Protein AF-A0A499ULD3-F1 (afdb_monomer)

Mean predicted aligned error: 8.0 Å

Structure (mmCIF, N/CA/C/O backbone):
data_AF-A0A499ULD3-F1
#
_entry.id   AF-A0A499ULD3-F1
#
loop_
_atom_site.group_PDB
_atom_site.id
_atom_site.type_symbol
_atom_site.label_atom_id
_atom_site.label_alt_id
_atom_site.label_comp_id
_atom_site.label_asym_id
_atom_site.label_entity_id
_atom_site.label_seq_id
_atom_site.pdbx_PDB_ins_code
_atom_site.Cartn_x
_atom_site.Cartn_y
_atom_site.Cartn_z
_atom_site.occupancy
_atom_site.B_iso_or_equiv
_atom_site.auth_seq_id
_atom_site.auth_comp_id
_atom_site.auth_asym_id
_atom_site.auth_atom_id
_atom_site.pdbx_PDB_model_num
ATOM 1 N N . MET A 1 1 ? -30.717 -8.313 19.846 1.00 33.91 1 MET A N 1
ATOM 2 C CA . MET A 1 1 ? -30.253 -8.715 18.502 1.00 33.91 1 MET A CA 1
ATOM 3 C C . MET A 1 1 ? -28.825 -8.231 18.405 1.00 33.91 1 MET A C 1
ATOM 5 O O . MET A 1 1 ? -28.621 -7.037 18.550 1.00 33.91 1 MET A O 1
ATOM 9 N N . ALA A 1 2 ? -27.867 -9.154 18.375 1.00 33.47 2 ALA A N 1
ATOM 10 C CA . ALA A 1 2 ? -26.445 -8.839 18.450 1.00 33.47 2 ALA A CA 1
ATOM 11 C C . ALA A 1 2 ? -25.981 -8.204 17.131 1.00 33.47 2 ALA A C 1
ATOM 13 O O . ALA A 1 2 ? -26.251 -8.739 16.057 1.00 33.47 2 ALA A O 1
ATOM 14 N N . ASP A 1 3 ? -25.354 -7.037 17.244 1.00 34.94 3 ASP A N 1
ATOM 15 C CA . ASP A 1 3 ? -24.730 -6.279 16.165 1.00 34.94 3 ASP A CA 1
ATOM 16 C C . ASP A 1 3 ? -23.683 -7.144 15.447 1.00 34.94 3 ASP A C 1
ATOM 18 O O . ASP A 1 3 ? -22.638 -7.456 16.012 1.00 34.94 3 ASP A O 1
ATOM 22 N N . GLN A 1 4 ? -23.924 -7.479 14.176 1.00 36.19 4 GLN A N 1
ATOM 23 C CA . GLN A 1 4 ? -22.929 -8.054 13.255 1.00 36.19 4 GLN A CA 1
ATOM 24 C C . GLN A 1 4 ? -21.856 -7.015 12.860 1.00 36.19 4 GLN A C 1
ATOM 26 O O . GLN A 1 4 ? -21.550 -6.822 11.686 1.00 36.19 4 GLN A O 1
ATOM 31 N N . ALA A 1 5 ? -21.291 -6.302 13.834 1.00 45.31 5 ALA A N 1
ATOM 32 C CA . ALA A 1 5 ? -20.198 -5.354 13.629 1.00 45.31 5 ALA A CA 1
ATOM 33 C C . ALA A 1 5 ? -18.811 -6.020 13.756 1.00 45.31 5 ALA A C 1
ATOM 35 O O . ALA A 1 5 ? -17.788 -5.356 13.589 1.00 45.31 5 ALA A O 1
ATOM 36 N N . GLU A 1 6 ? -18.774 -7.324 14.046 1.00 43.38 6 GLU A N 1
ATOM 37 C CA . GLU A 1 6 ? -17.561 -8.073 14.404 1.00 43.38 6 GLU A CA 1
ATOM 38 C C . GLU A 1 6 ? -16.880 -8.732 13.186 1.00 43.38 6 GLU A C 1
ATOM 40 O O . GLU A 1 6 ? -15.694 -9.040 13.231 1.00 43.38 6 GLU A O 1
ATOM 45 N N . GLU A 1 7 ? -17.593 -8.867 12.060 1.00 49.69 7 GLU A N 1
ATOM 46 C CA . GLU A 1 7 ? -17.120 -9.541 10.838 1.00 49.69 7 GLU A CA 1
ATOM 47 C C . GLU A 1 7 ? -17.184 -8.625 9.605 1.00 49.69 7 GLU A C 1
ATOM 49 O O . GLU A 1 7 ? -17.573 -9.027 8.512 1.00 49.69 7 GLU A O 1
ATOM 54 N N . SER A 1 8 ? -16.826 -7.348 9.746 1.00 57.59 8 SER A N 1
ATOM 55 C CA . SER A 1 8 ? -16.642 -6.485 8.571 1.00 57.59 8 SER A CA 1
ATOM 56 C C . SER A 1 8 ? -15.291 -6.790 7.914 1.00 57.59 8 SER A C 1
ATOM 58 O O . SER A 1 8 ? -14.313 -6.073 8.115 1.00 57.59 8 SER A O 1
ATOM 60 N N . LEU A 1 9 ? -15.218 -7.889 7.156 1.00 67.12 9 LEU A N 1
ATOM 61 C CA . LEU A 1 9 ? -14.077 -8.194 6.294 1.00 67.12 9 LEU A CA 1
ATOM 62 C C . LEU A 1 9 ? -14.069 -7.198 5.126 1.00 67.12 9 LEU A C 1
ATOM 64 O O . LEU A 1 9 ? -14.883 -7.275 4.209 1.00 67.12 9 LEU A O 1
ATOM 68 N N . VAL A 1 10 ? -13.143 -6.245 5.168 1.00 73.19 10 VAL A N 1
ATOM 69 C CA . VAL A 1 10 ? -12.888 -5.291 4.091 1.00 73.19 10 VAL A CA 1
ATOM 70 C C . VAL A 1 10 ? -12.099 -6.001 2.995 1.00 73.19 10 VAL A C 1
ATOM 72 O O . VAL A 1 10 ? -10.954 -6.418 3.197 1.00 73.19 10 VAL A O 1
ATOM 75 N N . HIS A 1 11 ? -12.711 -6.125 1.822 1.00 78.25 11 HIS A N 1
ATOM 76 C CA . HIS A 1 11 ? -12.045 -6.570 0.607 1.00 78.25 11 HIS A CA 1
ATOM 77 C C . HIS A 1 11 ? -12.028 -5.421 -0.395 1.00 78.25 11 HIS A C 1
ATOM 79 O O . HIS A 1 11 ? -13.078 -4.883 -0.742 1.00 78.25 11 HIS A O 1
ATOM 85 N N . VAL A 1 12 ? -10.835 -5.034 -0.834 1.00 78.38 12 VAL A N 1
ATOM 86 C CA . VAL A 1 12 ? -10.642 -3.966 -1.813 1.00 78.38 12 VAL A CA 1
ATOM 87 C C . VAL A 1 12 ? -9.902 -4.549 -2.999 1.00 78.38 12 VAL A C 1
ATOM 89 O O . VAL A 1 12 ? -8.843 -5.152 -2.834 1.00 78.38 12 VAL A O 1
ATOM 92 N N . ILE A 1 13 ? -10.447 -4.341 -4.190 1.00 80.25 13 ILE A N 1
ATOM 93 C CA . ILE A 1 13 ? -9.758 -4.609 -5.447 1.00 80.25 13 ILE A CA 1
ATOM 94 C C . ILE A 1 13 ? -9.556 -3.256 -6.115 1.00 80.25 13 ILE A C 1
ATOM 96 O O . ILE A 1 13 ? -10.502 -2.487 -6.278 1.00 80.25 13 ILE A O 1
ATOM 100 N N . MET A 1 14 ? -8.308 -2.947 -6.437 1.00 80.62 14 MET A N 1
ATOM 101 C CA . MET A 1 14 ? -7.904 -1.724 -7.113 1.00 80.62 14 MET A CA 1
ATOM 102 C C . MET A 1 14 ? -7.302 -2.088 -8.461 1.00 80.62 14 MET A C 1
ATOM 104 O O . MET A 1 14 ? -6.516 -3.026 -8.562 1.00 80.62 14 MET A O 1
ATOM 108 N N . GLU A 1 15 ? -7.614 -1.316 -9.491 1.00 80.62 15 GLU A N 1
ATOM 109 C CA 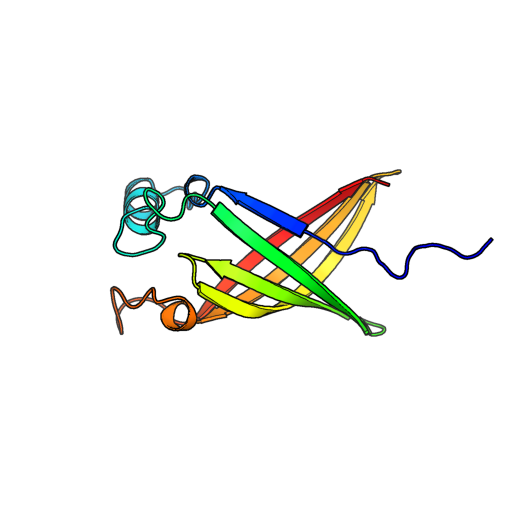. GLU A 1 15 ? -6.930 -1.442 -10.772 1.00 80.62 15 GLU A CA 1
ATOM 110 C C . GLU A 1 15 ? -5.503 -0.898 -10.630 1.00 80.62 15 GLU A C 1
ATOM 112 O O . GLU A 1 15 ? -5.291 0.270 -10.299 1.00 80.62 15 GLU A O 1
ATOM 117 N N . ALA A 1 16 ? -4.500 -1.730 -10.904 1.00 81.31 16 ALA A N 1
ATOM 118 C CA . ALA A 1 16 ? -3.093 -1.341 -10.862 1.00 81.31 16 ALA A CA 1
ATOM 119 C C . ALA A 1 16 ? -2.793 -0.198 -11.856 1.00 81.31 16 ALA A C 1
ATOM 121 O O . ALA A 1 16 ? -1.926 0.646 -11.617 1.00 81.31 16 ALA A O 1
ATOM 122 N N . GLY A 1 17 ? -3.560 -0.133 -12.952 1.00 79.12 17 GLY A N 1
ATOM 123 C CA . GLY A 1 17 ? -3.517 0.944 -13.943 1.00 79.12 17 GLY A CA 1
ATOM 124 C C . GLY A 1 17 ? -4.021 2.301 -13.439 1.00 79.12 17 GLY A C 1
ATOM 125 O O . GLY A 1 17 ? -3.704 3.317 -14.053 1.00 79.12 17 GLY A O 1
ATOM 126 N N . SER A 1 18 ? -4.734 2.349 -12.312 1.00 79.44 18 SER A N 1
ATOM 127 C CA . SER A 1 18 ? -5.277 3.591 -11.742 1.00 79.44 18 SER A CA 1
ATOM 128 C C . SER A 1 18 ? -4.247 4.406 -10.955 1.00 79.44 18 SER A C 1
ATOM 130 O O . SER A 1 18 ? -4.577 5.456 -10.411 1.00 79.44 18 SER A O 1
ATOM 132 N N . PHE A 1 19 ? -2.984 3.966 -10.902 1.00 77.81 19 PHE A N 1
ATOM 133 C CA . PHE A 1 19 ? -1.899 4.739 -10.297 1.00 77.81 19 PHE A CA 1
ATOM 134 C C . PHE A 1 19 ? -1.707 6.081 -11.018 1.00 77.81 19 PHE A C 1
ATOM 136 O O . PHE A 1 19 ? -1.330 6.089 -12.188 1.00 77.81 19 PHE A O 1
ATOM 143 N N . GLU A 1 20 ? -1.908 7.203 -10.331 1.00 76.38 20 GLU A N 1
ATOM 144 C CA . GLU A 1 20 ? -1.688 8.552 -10.859 1.00 76.38 20 GLU A CA 1
ATOM 145 C C . GLU A 1 20 ? -0.940 9.404 -9.825 1.00 76.38 20 GLU A C 1
ATOM 147 O O . GLU A 1 20 ? -1.366 9.538 -8.680 1.00 76.38 20 GLU A O 1
ATOM 152 N N . SER A 1 21 ? 0.190 9.990 -10.222 1.00 76.12 21 SER A N 1
ATOM 153 C CA . SER A 1 21 ? 0.993 10.890 -9.391 1.00 76.12 21 SER A CA 1
ATOM 154 C C . SER A 1 21 ? 0.993 12.330 -9.915 1.00 76.12 21 SER A C 1
ATOM 156 O O . SER A 1 21 ? 1.827 13.132 -9.487 1.00 76.12 21 SER A O 1
ATOM 158 N N . GLY A 1 22 ? 0.156 12.641 -10.910 1.00 79.81 22 GLY A N 1
ATOM 159 C CA . GLY A 1 22 ? 0.155 13.923 -11.623 1.00 79.81 22 GLY A CA 1
ATOM 160 C C . GLY A 1 22 ? 1.361 14.132 -12.549 1.00 79.81 22 GLY A C 1
ATOM 161 O O . GLY A 1 22 ? 1.554 15.230 -13.067 1.00 79.81 22 GLY A O 1
ATOM 162 N N . ASN A 1 23 ? 2.187 13.102 -12.773 1.00 86.06 23 ASN A N 1
ATOM 163 C CA . ASN A 1 23 ? 3.319 13.155 -13.692 1.00 86.06 23 ASN A CA 1
ATOM 164 C C . ASN A 1 23 ? 3.278 11.943 -14.620 1.00 86.06 23 ASN A C 1
ATOM 166 O O . ASN A 1 23 ? 3.791 10.874 -14.291 1.00 86.06 23 ASN A O 1
ATOM 170 N N . ARG A 1 24 ? 2.725 12.154 -15.819 1.00 86.06 24 ARG A N 1
ATOM 171 C CA . ARG A 1 24 ? 2.441 11.097 -16.797 1.00 86.06 24 ARG A CA 1
ATOM 172 C C . ARG A 1 24 ? 3.631 10.175 -17.068 1.00 86.06 24 ARG A C 1
ATOM 174 O O . ARG A 1 24 ? 3.441 8.975 -17.195 1.00 86.06 24 ARG A O 1
ATOM 181 N N . GLN A 1 25 ? 4.851 10.710 -17.144 1.00 86.06 25 GLN A N 1
ATOM 182 C CA . GLN A 1 25 ? 6.036 9.888 -17.409 1.00 86.06 25 GLN A CA 1
ATOM 183 C C . GLN A 1 25 ? 6.378 8.965 -16.230 1.00 86.06 25 GLN A C 1
ATOM 185 O O . GLN A 1 25 ? 6.788 7.826 -16.435 1.00 86.06 25 GLN A O 1
ATOM 190 N N . ARG A 1 26 ? 6.180 9.435 -14.993 1.00 82.56 26 ARG A N 1
ATOM 191 C CA . ARG A 1 26 ? 6.340 8.607 -13.793 1.00 82.56 26 ARG A CA 1
ATOM 192 C C . ARG A 1 26 ? 5.240 7.555 -13.710 1.00 82.56 26 ARG A C 1
ATOM 194 O O . ARG A 1 26 ? 5.538 6.416 -13.369 1.00 82.56 26 ARG A O 1
ATOM 201 N N . ASP A 1 27 ? 4.011 7.931 -14.042 1.00 84.25 27 ASP A N 1
ATOM 202 C CA . ASP A 1 27 ? 2.857 7.033 -14.017 1.00 84.25 27 ASP A CA 1
ATOM 203 C C . ASP A 1 27 ? 3.031 5.887 -15.020 1.00 84.25 27 ASP A C 1
ATOM 205 O O . ASP A 1 27 ? 2.868 4.724 -14.661 1.00 84.25 27 ASP A O 1
ATOM 209 N N . ASP A 1 28 ? 3.466 6.196 -16.244 1.00 85.88 28 ASP A N 1
ATOM 210 C CA . ASP A 1 28 ? 3.771 5.202 -17.280 1.00 85.88 28 ASP A CA 1
ATOM 211 C C . ASP A 1 28 ? 4.879 4.231 -16.835 1.00 85.88 28 ASP A C 1
ATOM 213 O O . ASP A 1 28 ? 4.750 3.010 -16.954 1.00 85.88 28 ASP A O 1
ATOM 217 N N . HIS A 1 29 ? 5.929 4.761 -16.201 1.00 85.75 29 HIS A N 1
ATOM 218 C CA . HIS A 1 29 ? 7.022 3.949 -15.675 1.00 85.75 29 HIS A CA 1
ATOM 219 C C . HIS A 1 29 ? 6.571 3.027 -14.532 1.00 85.75 29 HIS A C 1
ATOM 221 O O . HIS A 1 29 ? 6.939 1.858 -14.502 1.00 85.75 29 HIS A O 1
ATOM 227 N N . VAL A 1 30 ? 5.742 3.527 -13.608 1.00 83.62 30 VAL A N 1
ATOM 228 C CA . VAL A 1 30 ? 5.207 2.735 -12.486 1.00 83.62 30 VAL A CA 1
ATOM 229 C C . VAL A 1 30 ? 4.228 1.662 -12.969 1.00 83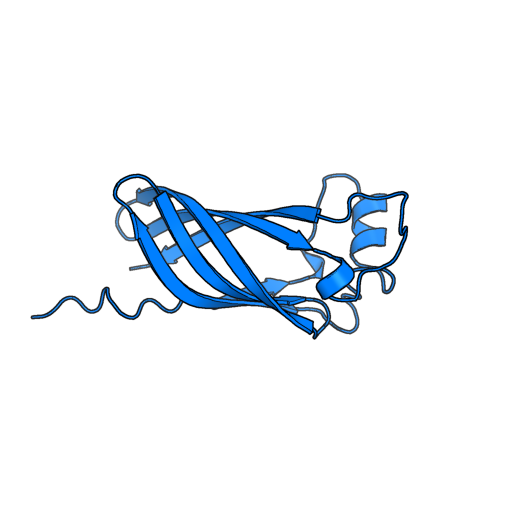.62 30 VAL A C 1
ATOM 231 O O . VAL A 1 30 ? 4.189 0.575 -12.399 1.00 83.62 30 VAL A O 1
ATOM 234 N N . ARG A 1 31 ? 3.460 1.925 -14.028 1.00 86.12 31 ARG A N 1
ATOM 235 C CA . ARG A 1 31 ? 2.538 0.940 -14.613 1.00 86.12 31 ARG A CA 1
ATOM 236 C C . ARG A 1 31 ? 3.258 -0.117 -15.463 1.00 86.12 31 ARG A C 1
ATOM 238 O O . ARG A 1 31 ? 2.744 -1.218 -15.643 1.00 86.12 31 ARG A O 1
ATOM 245 N N . SER A 1 32 ? 4.444 0.197 -15.973 1.00 86.88 32 SER A N 1
ATOM 246 C CA . SER A 1 32 ? 5.240 -0.702 -16.812 1.00 86.88 32 SER A CA 1
ATOM 247 C C . SER A 1 32 ? 5.697 -1.972 -16.083 1.00 86.88 32 SER A C 1
ATOM 249 O O . SER A 1 32 ? 5.675 -2.070 -14.853 1.00 86.88 32 SER A O 1
ATOM 251 N N . SER A 1 33 ? 6.195 -2.934 -16.864 1.00 84.81 33 SER A N 1
ATOM 252 C CA . SER A 1 33 ? 6.703 -4.232 -16.397 1.00 84.81 33 SER A CA 1
ATOM 253 C C . SER A 1 33 ? 7.876 -4.170 -15.421 1.00 84.81 33 SER A C 1
ATOM 255 O O . SER A 1 33 ? 8.192 -5.152 -14.759 1.00 84.81 33 SER A O 1
ATOM 257 N N . ASP A 1 34 ? 8.539 -3.020 -15.321 1.00 79.75 34 ASP A N 1
ATOM 258 C CA . ASP A 1 34 ? 9.607 -2.788 -14.351 1.00 79.75 34 ASP A CA 1
ATOM 259 C C . ASP A 1 34 ? 9.094 -2.573 -12.911 1.00 79.75 34 ASP A C 1
ATOM 261 O O . ASP A 1 34 ? 9.887 -2.647 -11.967 1.00 79.75 34 ASP A O 1
ATOM 265 N N . TYR A 1 35 ? 7.795 -2.290 -12.738 1.00 83.38 35 TYR A N 1
ATOM 266 C CA . TYR A 1 35 ? 7.171 -1.970 -11.453 1.00 83.38 35 TYR A CA 1
ATOM 267 C C . TYR A 1 35 ? 5.885 -2.773 -11.239 1.00 83.38 35 TYR A C 1
ATOM 269 O O . TYR A 1 35 ? 5.967 -3.905 -10.773 1.00 83.38 35 TYR A O 1
ATOM 277 N N . LEU A 1 36 ? 4.713 -2.199 -11.537 1.00 84.19 36 LEU A N 1
ATOM 278 C CA . LEU A 1 36 ? 3.424 -2.850 -11.283 1.00 84.19 36 LEU A CA 1
ATOM 279 C C . LEU A 1 36 ? 3.074 -3.921 -12.322 1.00 84.19 36 LEU A C 1
ATOM 281 O O . LEU A 1 36 ? 2.223 -4.760 -12.049 1.00 84.19 36 LEU A O 1
ATOM 285 N N . ASP A 1 37 ? 3.705 -3.881 -13.500 1.00 86.69 37 ASP A N 1
ATOM 286 C CA . ASP A 1 37 ? 3.438 -4.790 -14.618 1.00 86.69 37 ASP A CA 1
ATOM 287 C C . ASP A 1 37 ? 1.935 -4.959 -14.885 1.00 86.69 37 ASP A C 1
ATOM 289 O O . ASP A 1 37 ? 1.409 -6.071 -14.945 1.00 86.69 37 ASP A O 1
ATOM 293 N N . VAL A 1 38 ? 1.226 -3.832 -15.035 1.00 87.94 38 VAL A N 1
ATOM 294 C CA . VAL A 1 38 ? -0.251 -3.799 -15.076 1.00 87.94 38 VAL A CA 1
ATOM 295 C C . VAL A 1 38 ? -0.842 -4.640 -16.209 1.00 87.94 38 VAL A C 1
ATOM 297 O O . VAL A 1 38 ? -2.000 -5.034 -16.147 1.00 87.94 38 VAL A O 1
ATOM 300 N N . ALA A 1 39 ? -0.048 -4.939 -17.241 1.00 85.94 39 ALA A N 1
ATOM 301 C CA . ALA A 1 39 ? -0.434 -5.826 -18.332 1.00 85.94 39 ALA A CA 1
ATOM 302 C C . ALA A 1 39 ? -0.594 -7.292 -17.888 1.00 85.94 39 ALA A C 1
ATOM 304 O O . ALA A 1 39 ? -1.422 -8.006 -18.448 1.00 85.94 39 ALA A O 1
ATOM 305 N N . ARG A 1 40 ? 0.192 -7.754 -16.904 1.00 87.75 40 ARG A N 1
ATOM 306 C CA . ARG A 1 40 ? 0.108 -9.118 -16.346 1.00 87.75 40 ARG A CA 1
ATOM 307 C C . ARG A 1 40 ? -0.596 -9.163 -14.997 1.00 87.75 40 ARG A C 1
ATOM 309 O O . ARG A 1 40 ? -1.206 -10.175 -14.664 1.00 87.75 40 ARG A O 1
ATOM 316 N N . HIS A 1 41 ? -0.519 -8.074 -14.241 1.00 88.44 41 HIS A N 1
ATOM 317 C CA . HIS A 1 41 ? -1.112 -7.925 -12.919 1.00 88.44 41 HIS A CA 1
ATOM 318 C C . HIS A 1 41 ? -2.006 -6.677 -12.889 1.00 88.44 41 HIS A C 1
ATOM 320 O O . HIS A 1 41 ? -1.641 -5.666 -12.288 1.00 88.44 41 HIS A O 1
ATOM 326 N N . PRO A 1 42 ? -3.176 -6.718 -13.556 1.00 87.88 42 PRO A N 1
ATOM 327 C CA . PRO A 1 42 ? -4.063 -5.559 -13.664 1.00 87.88 42 PRO A CA 1
ATOM 328 C C . PRO A 1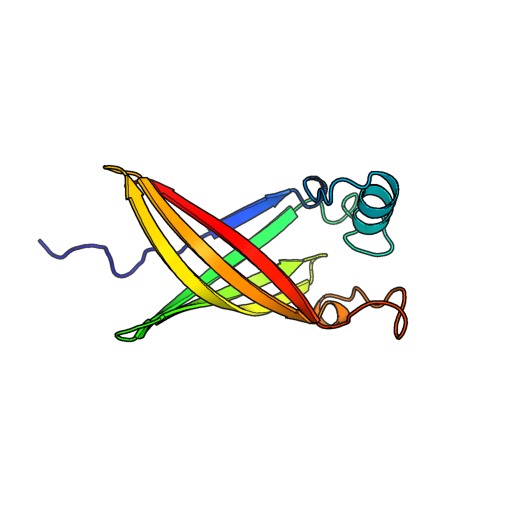 42 ? -4.715 -5.169 -12.333 1.00 87.88 42 PRO A C 1
ATOM 330 O O . PRO A 1 42 ? -5.240 -4.065 -12.218 1.00 87.88 42 PRO A O 1
ATOM 333 N N . GLU A 1 43 ? -4.670 -6.044 -11.327 1.00 86.12 43 GLU A N 1
ATOM 334 C CA . GLU A 1 43 ? -5.379 -5.892 -10.060 1.00 86.12 43 GLU A CA 1
ATOM 335 C C . GLU A 1 43 ? -4.412 -5.893 -8.868 1.00 86.12 43 GLU A C 1
ATOM 337 O O . GLU A 1 43 ? -3.494 -6.711 -8.770 1.00 86.12 43 GLU A O 1
ATOM 342 N N . ILE A 1 44 ? -4.660 -4.981 -7.930 1.00 86.69 44 ILE A N 1
ATOM 343 C CA . ILE A 1 44 ? -4.064 -4.924 -6.597 1.00 86.69 44 ILE A CA 1
ATOM 344 C C . ILE A 1 44 ? -5.172 -5.253 -5.602 1.00 86.69 44 ILE A C 1
ATOM 346 O O . ILE A 1 44 ? -6.166 -4.535 -5.500 1.00 86.69 44 ILE A O 1
ATOM 350 N N . GLY A 1 45 ? -5.001 -6.343 -4.861 1.00 87.62 45 GLY A N 1
ATOM 351 C CA . GLY A 1 45 ? -5.991 -6.819 -3.899 1.00 87.62 45 GLY A CA 1
ATOM 352 C C . GLY A 1 45 ? -5.569 -6.525 -2.468 1.00 87.62 45 GLY A C 1
ATOM 353 O O . GLY A 1 45 ? -4.433 -6.799 -2.094 1.00 87.62 45 GLY A O 1
ATOM 354 N N . PHE A 1 46 ? -6.483 -6.034 -1.642 1.00 87.06 46 PHE A N 1
ATOM 355 C CA . PHE A 1 46 ? -6.319 -5.966 -0.195 1.00 87.06 46 PHE A CA 1
ATOM 356 C C . PHE A 1 46 ? -7.445 -6.729 0.497 1.00 87.06 46 PHE A C 1
ATOM 358 O O . PHE A 1 46 ? -8.625 -6.535 0.200 1.00 87.06 46 PHE A O 1
ATOM 365 N N . ARG A 1 47 ? -7.089 -7.590 1.449 1.00 87.19 47 ARG A N 1
ATOM 366 C CA . ARG A 1 47 ? -8.043 -8.335 2.270 1.00 87.19 47 ARG A CA 1
ATOM 367 C C . ARG A 1 47 ? -7.719 -8.132 3.740 1.00 87.19 47 ARG A C 1
ATOM 369 O O . ARG A 1 47 ? -6.673 -8.573 4.208 1.00 87.19 47 ARG A O 1
ATOM 376 N N . SER A 1 48 ? -8.620 -7.501 4.485 1.00 86.12 48 SER A N 1
ATOM 377 C CA . SER A 1 48 ? -8.466 -7.396 5.934 1.00 86.12 48 SER A CA 1
ATOM 378 C C . SER A 1 48 ? -8.619 -8.761 6.596 1.00 86.12 48 SER A C 1
ATOM 380 O O . SER A 1 48 ? -9.501 -9.534 6.224 1.00 86.12 48 SER A O 1
ATOM 382 N N . GLN A 1 49 ? -7.816 -9.009 7.621 1.00 86.38 49 GLN A N 1
ATOM 383 C CA . GLN A 1 49 ? -7.921 -10.184 8.481 1.00 86.38 49 GLN A CA 1
ATOM 384 C C . GLN A 1 49 ? -8.373 -9.813 9.891 1.00 86.38 49 GLN A C 1
ATOM 386 O O . GLN A 1 49 ? -9.160 -10.533 10.497 1.00 86.38 49 GLN A O 1
ATOM 391 N N . ARG A 1 50 ? -7.869 -8.696 10.427 1.00 83.88 50 ARG A N 1
ATOM 392 C CA . ARG A 1 50 ? -8.119 -8.293 11.810 1.00 83.88 50 ARG A CA 1
ATOM 393 C C . ARG A 1 50 ? -8.075 -6.783 11.944 1.00 83.88 50 ARG A C 1
ATOM 395 O O . ARG A 1 50 ? -7.162 -6.140 11.439 1.00 83.88 50 ARG A O 1
ATOM 402 N N . LEU A 1 51 ? -9.034 -6.232 12.674 1.00 83.06 51 LEU A N 1
ATOM 403 C CA . LEU A 1 51 ? -9.023 -4.838 13.089 1.00 83.06 51 LEU A CA 1
ATOM 404 C C . LEU A 1 51 ? -8.689 -4.769 14.578 1.00 83.06 51 LEU A C 1
ATOM 406 O O . LEU A 1 51 ? -9.436 -5.283 15.404 1.00 83.06 51 LEU A O 1
ATOM 410 N N . GLU A 1 52 ? -7.576 -4.130 14.915 1.00 83.62 52 GLU A N 1
ATOM 411 C CA . GLU A 1 52 ? -7.212 -3.814 16.292 1.00 83.62 52 GLU A CA 1
ATOM 412 C C . GLU A 1 52 ? -7.537 -2.352 16.566 1.00 83.62 52 GLU A C 1
ATOM 414 O O . GLU A 1 52 ? -7.005 -1.462 15.911 1.00 83.62 52 GLU A O 1
ATOM 419 N N . ARG A 1 53 ? -8.440 -2.099 17.512 1.00 77.88 53 ARG A N 1
ATOM 420 C CA . ARG A 1 53 ? -8.798 -0.747 17.948 1.00 77.88 53 ARG A CA 1
ATOM 421 C C . ARG A 1 53 ? -8.209 -0.515 19.337 1.00 77.88 53 ARG A C 1
ATOM 423 O O . ARG A 1 53 ? -8.472 -1.304 20.238 1.00 77.88 53 ARG A O 1
ATOM 430 N N . SER A 1 54 ? -7.452 0.561 19.486 1.00 76.25 54 SER A N 1
ATOM 431 C CA . SER A 1 54 ? -7.062 1.167 20.761 1.00 76.25 54 SER A CA 1
ATOM 432 C C . SER A 1 54 ? -7.861 2.454 20.975 1.00 76.25 54 SER A C 1
ATOM 434 O O . SER A 1 54 ? -8.447 2.985 20.033 1.00 76.25 54 SER A O 1
ATOM 436 N N . ASP A 1 55 ? -7.852 2.992 22.195 1.00 67.81 55 ASP A N 1
ATOM 437 C CA . ASP A 1 55 ? -8.576 4.220 22.562 1.00 67.81 55 ASP A CA 1
ATOM 438 C C . ASP A 1 55 ? -8.264 5.440 21.670 1.00 67.81 55 ASP A C 1
ATOM 440 O O . ASP A 1 55 ? -9.101 6.333 21.547 1.00 67.81 55 ASP A O 1
ATOM 444 N N . ALA A 1 56 ? -7.084 5.482 21.038 1.00 71.06 56 ALA A N 1
ATOM 445 C CA . ALA A 1 56 ? -6.637 6.596 20.194 1.00 71.06 56 ALA A CA 1
ATOM 446 C C . ALA A 1 56 ? -6.408 6.239 18.712 1.00 71.06 56 ALA A C 1
ATOM 448 O O . ALA A 1 56 ? -6.457 7.127 17.864 1.00 71.06 56 ALA A O 1
ATOM 449 N N . ASP A 1 57 ? -6.188 4.963 18.385 1.00 77.19 57 ASP A N 1
ATOM 450 C CA . ASP A 1 57 ? -5.737 4.522 17.062 1.00 77.19 57 ASP A CA 1
ATOM 451 C C . ASP A 1 57 ? -6.403 3.204 16.674 1.00 77.19 57 ASP A C 1
ATOM 453 O O . ASP A 1 57 ? -6.659 2.347 17.520 1.00 77.19 57 ASP A O 1
ATOM 457 N N . ALA A 1 58 ? -6.626 2.990 15.379 1.00 82.62 58 ALA A N 1
ATOM 458 C CA . ALA A 1 58 ? -7.083 1.706 14.867 1.00 82.62 58 ALA A CA 1
ATOM 459 C C . ALA A 1 58 ? -6.100 1.176 13.821 1.00 82.62 58 ALA A C 1
ATOM 461 O O . ALA A 1 58 ? -5.723 1.882 12.896 1.00 82.62 58 ALA A O 1
ATOM 462 N N . THR A 1 59 ? -5.682 -0.079 13.948 1.00 87.62 59 THR A N 1
ATOM 463 C CA . THR A 1 59 ? -4.810 -0.757 12.986 1.00 87.62 59 THR A CA 1
ATOM 464 C C . THR A 1 59 ? -5.563 -1.902 12.328 1.00 87.62 59 THR A C 1
ATOM 466 O O . THR A 1 59 ? -5.988 -2.853 12.979 1.00 87.62 59 THR A O 1
ATOM 469 N N . LEU A 1 60 ? -5.725 -1.815 11.014 1.00 86.50 60 LEU A N 1
ATOM 470 C CA . LEU A 1 60 ? -6.288 -2.861 10.180 1.00 86.50 60 LEU A CA 1
ATOM 471 C C . LEU A 1 60 ? -5.154 -3.723 9.620 1.00 86.50 60 LEU A C 1
ATOM 473 O O . LEU A 1 60 ? -4.403 -3.308 8.737 1.00 86.50 60 LEU A O 1
ATOM 477 N N . TYR A 1 61 ? -5.039 -4.938 10.135 1.00 89.38 61 TYR A N 1
ATOM 478 C CA . TYR A 1 61 ? -4.139 -5.958 9.623 1.00 89.38 61 TYR A CA 1
ATOM 479 C C . TYR A 1 61 ? -4.809 -6.700 8.475 1.00 89.38 61 TYR A C 1
ATOM 481 O O . TYR A 1 61 ? -5.966 -7.124 8.571 1.00 89.38 61 TYR A O 1
ATOM 489 N N . GLY A 1 62 ? -4.075 -6.877 7.386 1.00 89.94 62 GLY A N 1
ATOM 490 C CA . GLY A 1 62 ? -4.575 -7.548 6.198 1.00 89.94 62 GLY A CA 1
ATOM 491 C C . GLY A 1 62 ? -3.464 -8.033 5.289 1.00 89.94 62 GLY A C 1
ATOM 492 O O . GLY A 1 62 ? -2.280 -7.868 5.571 1.00 89.94 62 GLY A O 1
ATOM 493 N N . GLU A 1 63 ? -3.864 -8.640 4.186 1.00 92.56 63 GLU A N 1
ATOM 494 C CA . GLU A 1 63 ? -2.970 -9.098 3.134 1.00 92.56 63 GLU A CA 1
ATOM 495 C C . GLU A 1 63 ? -3.107 -8.167 1.942 1.00 92.56 63 GLU A C 1
ATOM 497 O O . GLU A 1 63 ? -4.212 -7.947 1.442 1.00 92.56 63 GLU A O 1
ATOM 502 N N . LEU A 1 64 ? -1.983 -7.624 1.492 1.00 90.56 64 LEU A N 1
ATOM 503 C CA . LEU A 1 64 ? -1.888 -6.864 0.259 1.00 90.56 64 LEU A CA 1
ATOM 504 C C . LEU A 1 64 ? -1.267 -7.761 -0.805 1.00 90.56 64 LEU A C 1
ATOM 506 O O . LEU A 1 64 ? -0.233 -8.378 -0.570 1.00 90.56 64 LEU A O 1
ATOM 510 N N . THR A 1 65 ? -1.884 -7.813 -1.975 1.00 90.25 65 THR A N 1
ATOM 511 C CA . THR A 1 65 ? -1.386 -8.523 -3.149 1.00 90.25 65 THR A CA 1
ATOM 512 C C . THR A 1 65 ? -1.045 -7.506 -4.225 1.00 90.25 65 THR A C 1
ATOM 514 O O . THR A 1 65 ? -1.926 -6.791 -4.695 1.00 90.25 65 THR A O 1
ATOM 517 N N . VAL A 1 66 ? 0.230 -7.442 -4.608 1.00 87.94 66 VAL A N 1
ATOM 518 C CA . VAL A 1 66 ? 0.755 -6.565 -5.669 1.00 87.94 66 VAL A CA 1
ATOM 519 C C . VAL A 1 66 ? 1.661 -7.404 -6.560 1.00 87.94 66 VAL A C 1
ATOM 521 O O . VAL A 1 66 ? 2.466 -8.181 -6.050 1.00 87.94 66 VAL A O 1
ATOM 524 N N . CYS A 1 67 ? 1.526 -7.276 -7.882 1.00 86.44 67 CYS A N 1
ATOM 525 C CA . CYS A 1 67 ? 2.282 -8.074 -8.860 1.00 86.44 67 CYS A CA 1
ATOM 526 C C . CYS A 1 67 ? 2.188 -9.596 -8.620 1.00 86.44 67 CYS A C 1
ATOM 528 O O . CYS A 1 67 ? 3.161 -10.325 -8.788 1.00 86.44 67 CYS A O 1
ATOM 530 N N . GLY A 1 68 ? 1.034 -10.080 -8.141 1.00 85.12 68 GLY A N 1
ATOM 531 C CA . GLY A 1 68 ? 0.832 -11.493 -7.793 1.00 85.12 68 GLY A CA 1
ATOM 532 C C . GLY A 1 68 ? 1.561 -11.966 -6.527 1.00 85.12 68 GLY A C 1
ATOM 533 O O . GLY A 1 68 ? 1.457 -13.139 -6.178 1.00 85.12 68 GLY A O 1
ATOM 534 N N . VAL A 1 69 ? 2.269 -11.081 -5.821 1.00 89.94 69 VAL A N 1
ATOM 535 C CA . VAL A 1 69 ? 2.914 -11.378 -4.540 1.00 89.94 69 VAL A CA 1
ATOM 536 C C . VAL A 1 69 ? 2.039 -10.867 -3.403 1.00 89.94 69 VAL A C 1
ATOM 538 O O . VAL A 1 69 ? 1.721 -9.680 -3.338 1.00 89.94 69 VAL A O 1
ATOM 541 N N . THR A 1 70 ? 1.669 -11.759 -2.488 1.00 92.25 70 THR A N 1
ATOM 542 C CA . THR A 1 70 ? 0.881 -11.429 -1.295 1.00 92.25 70 THR A CA 1
ATOM 543 C C . THR A 1 70 ? 1.806 -11.235 -0.097 1.00 92.25 70 THR A C 1
ATOM 545 O O . THR A 1 70 ? 2.673 -12.071 0.163 1.00 92.25 70 THR A O 1
ATOM 548 N N . GLN A 1 71 ? 1.637 -10.134 0.634 1.00 91.69 71 GLN A N 1
ATOM 549 C CA . GLN A 1 71 ? 2.361 -9.844 1.872 1.00 91.69 71 GLN A CA 1
ATOM 550 C C . GLN A 1 71 ? 1.404 -9.329 2.954 1.00 91.69 71 GLN A C 1
ATOM 552 O O . GLN A 1 71 ? 0.486 -8.560 2.648 1.00 91.69 71 GLN A O 1
ATOM 557 N N . PRO A 1 72 ? 1.630 -9.693 4.227 1.00 92.44 72 PRO A N 1
ATOM 558 C CA . PRO A 1 72 ? 0.899 -9.102 5.334 1.00 92.44 72 PRO A CA 1
ATOM 559 C C . PRO A 1 72 ? 1.305 -7.634 5.505 1.00 92.44 72 PRO A C 1
ATOM 561 O O . PRO A 1 72 ? 2.491 -7.299 5.520 1.00 92.44 72 PRO A O 1
ATOM 564 N N . ILE A 1 73 ? 0.318 -6.757 5.660 1.00 91.00 73 ILE A N 1
ATOM 565 C CA . ILE A 1 73 ? 0.520 -5.337 5.937 1.00 91.00 73 ILE A CA 1
ATOM 566 C C . ILE A 1 73 ? -0.320 -4.898 7.137 1.00 91.00 73 ILE A C 1
ATOM 568 O O . ILE A 1 73 ? -1.381 -5.457 7.425 1.00 91.00 73 ILE A O 1
ATOM 572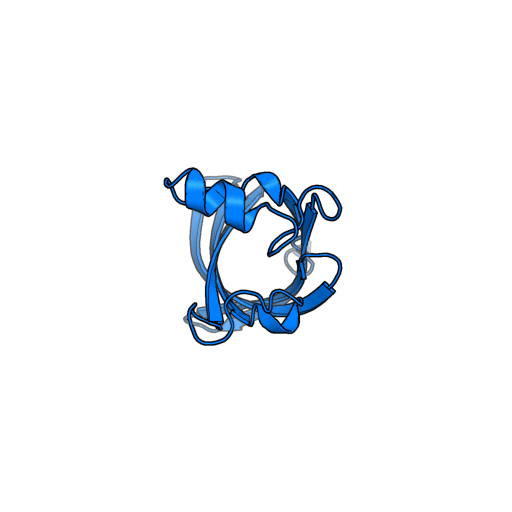 N N . ALA A 1 74 ? 0.157 -3.859 7.814 1.00 90.56 74 ALA A N 1
ATOM 573 C CA . ALA A 1 74 ? -0.587 -3.151 8.842 1.00 90.56 74 ALA A CA 1
ATOM 574 C C . ALA A 1 74 ? -0.974 -1.771 8.302 1.00 90.56 74 ALA A C 1
ATOM 576 O O . ALA A 1 74 ? -0.110 -0.987 7.903 1.00 90.56 74 ALA A O 1
ATOM 577 N N . VAL A 1 75 ? -2.274 -1.495 8.267 1.00 88.25 75 VAL A N 1
ATOM 578 C CA . VAL A 1 75 ? -2.832 -0.210 7.850 1.00 88.25 75 VAL A CA 1
ATOM 579 C C . VAL A 1 75 ? -3.289 0.532 9.094 1.00 88.25 75 VAL A C 1
ATOM 581 O O . VAL A 1 75 ? -4.246 0.129 9.745 1.00 88.25 75 VAL A O 1
ATOM 584 N N . THR A 1 76 ? -2.633 1.634 9.424 1.00 88.62 76 THR A N 1
ATOM 585 C CA . THR A 1 76 ? -3.087 2.525 10.490 1.00 88.62 76 THR A CA 1
ATOM 586 C C . THR A 1 76 ? -4.245 3.361 9.964 1.00 88.62 76 THR A C 1
ATOM 588 O O . THR A 1 76 ? -4.066 4.179 9.063 1.00 88.62 76 THR A O 1
ATOM 591 N N . LEU A 1 77 ? -5.439 3.128 10.492 1.00 84.75 77 LEU A N 1
ATOM 592 C CA . LEU A 1 77 ? -6.629 3.923 10.234 1.00 84.75 77 LEU A CA 1
ATOM 593 C C . LEU A 1 77 ? -6.549 5.212 11.053 1.00 84.75 77 LEU A C 1
ATOM 595 O O . LEU A 1 77 ? -6.384 5.174 12.270 1.00 84.75 77 LEU A O 1
ATOM 599 N N . GLY A 1 78 ? -6.650 6.345 10.368 1.00 80.94 78 GLY A N 1
ATOM 600 C CA . GLY A 1 78 ? -6.784 7.654 10.982 1.00 80.94 78 GLY A CA 1
ATOM 601 C C . GLY A 1 78 ? -8.253 8.043 11.108 1.00 80.94 78 GLY A C 1
ATOM 602 O O . GLY A 1 78 ? -9.085 7.286 11.604 1.00 80.94 78 GLY A O 1
ATOM 603 N N . THR A 1 79 ? -8.580 9.255 10.664 1.00 75.00 79 THR A N 1
ATOM 604 C CA . THR A 1 79 ? -9.931 9.813 10.793 1.00 75.00 79 THR A CA 1
ATOM 605 C C . THR A 1 79 ? -10.969 8.946 10.088 1.00 75.00 79 THR A C 1
ATOM 607 O O . THR A 1 79 ? -10.876 8.688 8.884 1.00 75.00 79 THR A O 1
ATOM 610 N N . VAL A 1 80 ? -11.993 8.561 10.846 1.00 74.94 80 VAL A N 1
ATOM 611 C CA . VAL A 1 80 ? -13.195 7.912 10.332 1.00 74.94 80 VAL A CA 1
ATOM 612 C C . VAL A 1 80 ? -14.309 8.957 10.292 1.00 74.94 80 VAL A C 1
ATOM 614 O O . VAL A 1 80 ? -14.705 9.501 11.320 1.00 74.94 80 VAL A O 1
ATOM 617 N N . ALA A 1 81 ? -14.778 9.280 9.093 1.00 75.56 81 ALA A N 1
ATOM 618 C CA . ALA A 1 81 ? -15.898 10.173 8.844 1.00 75.56 81 ALA A CA 1
ATOM 619 C C . ALA A 1 81 ? -17.172 9.353 8.633 1.00 75.56 81 ALA A C 1
ATOM 621 O O . ALA A 1 81 ? -17.183 8.375 7.885 1.00 75.56 81 ALA A O 1
ATOM 622 N N . HIS A 1 82 ? -18.244 9.743 9.316 1.00 75.94 82 HIS A N 1
ATOM 623 C CA . HIS A 1 82 ? -19.547 9.098 9.207 1.00 75.94 82 HIS A CA 1
ATOM 624 C C . HIS A 1 82 ? -20.498 10.075 8.516 1.00 75.94 82 HIS A C 1
ATOM 626 O O . HIS A 1 82 ? -20.786 11.138 9.061 1.00 75.94 82 HIS A O 1
ATOM 632 N N . ASP A 1 83 ? -20.993 9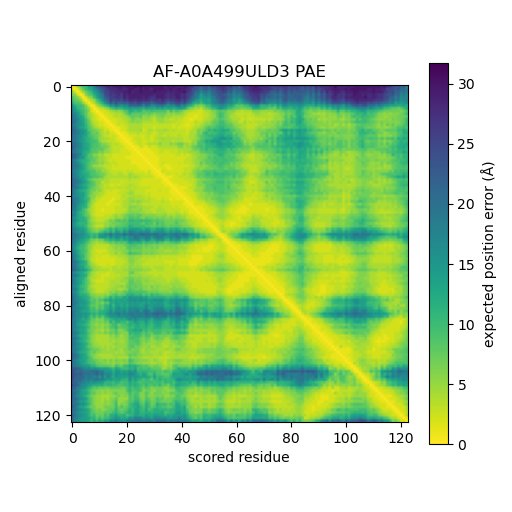.711 7.339 1.00 75.75 83 ASP A N 1
ATOM 633 C CA . ASP A 1 83 ? -21.989 10.470 6.586 1.00 75.75 83 ASP A CA 1
ATOM 634 C C . ASP A 1 83 ? -23.238 9.601 6.381 1.00 75.75 83 ASP A C 1
ATOM 636 O O . ASP A 1 83 ? -23.370 8.838 5.421 1.00 75.75 83 ASP A O 1
ATOM 640 N N . GLY A 1 84 ? -24.139 9.634 7.365 1.00 79.69 84 GLY A N 1
ATOM 641 C CA . GLY A 1 84 ? -25.361 8.828 7.375 1.00 79.69 84 GLY A CA 1
ATOM 642 C C . GLY A 1 84 ? -25.083 7.320 7.333 1.00 79.69 84 GLY A C 1
ATOM 643 O O . GLY A 1 84 ? -24.769 6.709 8.352 1.00 79.69 84 GLY A O 1
ATOM 644 N N . LYS A 1 85 ? -25.239 6.713 6.150 1.00 76.94 85 LYS A N 1
ATOM 645 C CA . LYS A 1 85 ? -24.971 5.283 5.895 1.00 76.94 85 LYS A CA 1
ATOM 646 C C . LYS A 1 85 ? -23.578 5.015 5.325 1.00 76.94 85 LYS A C 1
ATOM 648 O O . LYS A 1 85 ? -23.216 3.863 5.117 1.00 76.94 85 LYS A O 1
ATOM 653 N N . ARG A 1 86 ? -22.807 6.057 5.028 1.00 74.75 86 ARG A N 1
ATOM 654 C CA . ARG A 1 86 ? -21.465 5.947 4.466 1.00 74.75 86 ARG A CA 1
ATOM 655 C C . ARG A 1 86 ? -20.441 6.161 5.572 1.00 74.75 86 ARG A C 1
ATOM 657 O O . ARG A 1 86 ? -20.496 7.155 6.289 1.00 74.75 86 ARG A O 1
ATOM 664 N N . ILE A 1 87 ? -19.508 5.233 5.704 1.00 75.94 87 ILE A N 1
ATOM 665 C 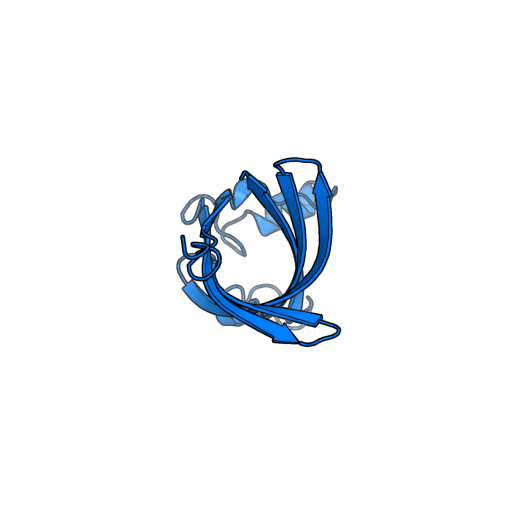CA . ILE A 1 87 ? -18.360 5.351 6.600 1.00 75.94 87 ILE A CA 1
ATOM 666 C C . ILE A 1 87 ? -17.127 5.468 5.715 1.00 75.94 87 ILE A C 1
ATOM 668 O O . ILE A 1 87 ? -16.852 4.568 4.927 1.00 75.94 87 ILE A O 1
ATOM 672 N N . THR A 1 88 ? -16.394 6.567 5.841 1.00 78.75 88 THR A N 1
ATOM 673 C CA . THR A 1 88 ? -15.129 6.777 5.137 1.00 78.75 88 THR A CA 1
ATOM 674 C C . THR A 1 88 ? -13.996 6.777 6.152 1.00 78.75 88 THR A C 1
ATOM 676 O O . THR A 1 88 ? -14.008 7.583 7.074 1.00 78.75 88 THR A O 1
ATOM 679 N N . ALA A 1 89 ? -13.005 5.906 5.999 1.00 78.94 89 ALA A N 1
ATOM 680 C CA . ALA A 1 89 ? -11.807 5.882 6.831 1.00 78.94 89 ALA A CA 1
ATOM 681 C C . ALA A 1 89 ? -10.572 6.133 5.969 1.00 78.94 89 ALA A C 1
ATOM 683 O O . ALA A 1 89 ? -10.380 5.462 4.955 1.00 78.94 89 ALA A O 1
ATOM 684 N N . ASN A 1 90 ? -9.708 7.060 6.385 1.00 82.50 90 ASN A N 1
ATOM 685 C CA . ASN A 1 90 ? -8.364 7.118 5.818 1.00 82.50 90 ASN A CA 1
ATOM 686 C C . ASN A 1 90 ? -7.475 6.089 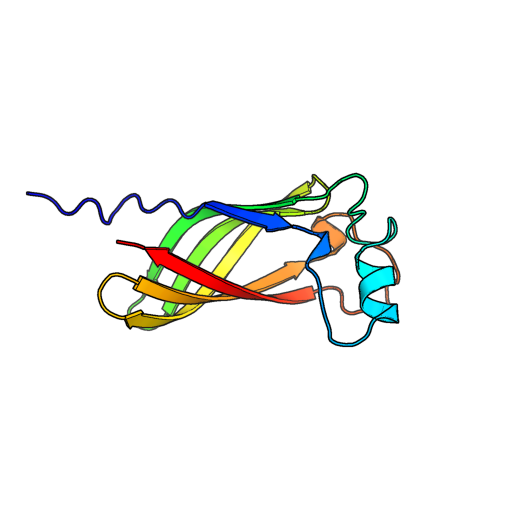6.519 1.00 82.50 90 ASN A C 1
ATOM 688 O O . ASN A 1 90 ? -7.488 5.960 7.738 1.00 82.50 90 ASN A O 1
ATOM 692 N N . GLY A 1 91 ? -6.724 5.331 5.737 1.00 84.38 91 GLY A N 1
ATOM 693 C CA . GLY A 1 91 ? -5.763 4.345 6.192 1.00 84.38 91 GLY A CA 1
ATOM 694 C C . GLY A 1 91 ? -4.396 4.677 5.632 1.00 84.38 91 GLY A C 1
ATOM 695 O O . GLY A 1 91 ? -4.273 5.136 4.503 1.00 84.38 91 GLY A O 1
ATOM 696 N N . THR A 1 92 ? -3.349 4.446 6.404 1.00 85.88 92 THR A N 1
ATOM 697 C CA . THR A 1 92 ? -1.980 4.663 5.963 1.00 85.88 92 THR A CA 1
ATOM 698 C C . THR A 1 92 ? -1.147 3.439 6.282 1.00 85.88 92 THR A C 1
ATOM 700 O O . THR A 1 92 ? -1.167 2.954 7.407 1.00 85.88 92 THR A O 1
ATOM 703 N N . ALA A 1 93 ? -0.392 2.942 5.311 1.00 87.00 93 ALA A N 1
ATOM 704 C CA . ALA A 1 93 ? 0.520 1.825 5.508 1.00 87.00 93 ALA A CA 1
ATOM 705 C C . ALA A 1 93 ? 1.888 2.153 4.926 1.00 87.00 93 ALA A C 1
ATOM 707 O O . ALA A 1 93 ? 2.014 2.922 3.976 1.00 87.00 93 ALA A O 1
ATOM 708 N N . THR A 1 94 ? 2.927 1.555 5.495 1.00 87.69 94 THR A N 1
ATOM 709 C CA . THR A 1 94 ? 4.262 1.581 4.898 1.00 87.69 94 THR A CA 1
ATOM 710 C C . THR A 1 94 ? 4.556 0.201 4.341 1.00 87.69 94 THR A C 1
ATOM 712 O O . THR A 1 94 ? 4.536 -0.774 5.087 1.00 87.69 94 THR A O 1
ATOM 715 N N . ILE A 1 95 ? 4.828 0.116 3.043 1.00 87.19 95 ILE A N 1
ATOM 716 C CA . ILE A 1 95 ? 5.127 -1.143 2.360 1.00 87.19 95 ILE A CA 1
ATOM 717 C C . ILE A 1 95 ? 6.574 -1.174 1.880 1.00 87.19 95 ILE A C 1
ATOM 719 O O . ILE A 1 95 ? 7.110 -0.171 1.406 1.00 87.19 95 ILE A O 1
ATOM 723 N N . ASP A 1 96 ? 7.213 -2.337 1.978 1.00 87.44 96 ASP A N 1
ATOM 724 C CA . ASP A 1 96 ? 8.501 -2.583 1.339 1.00 87.44 96 ASP A CA 1
ATOM 725 C C . ASP A 1 96 ? 8.266 -3.046 -0.096 1.00 87.44 96 ASP A C 1
ATOM 727 O O . ASP A 1 96 ? 7.860 -4.182 -0.325 1.00 87.44 96 ASP A O 1
ATOM 731 N N . ARG A 1 97 ? 8.544 -2.193 -1.086 1.00 84.19 97 ARG A N 1
ATOM 732 C CA . ARG A 1 97 ? 8.316 -2.557 -2.495 1.00 84.19 97 ARG A CA 1
ATOM 733 C C . ARG A 1 97 ? 9.149 -3.771 -2.934 1.00 84.19 97 ARG A C 1
ATOM 735 O O . ARG A 1 97 ? 8.756 -4.489 -3.846 1.00 84.19 97 ARG A O 1
ATOM 742 N N . TYR A 1 98 ? 10.275 -4.041 -2.266 1.00 87.81 98 TYR A N 1
ATOM 743 C CA . TYR A 1 98 ? 11.095 -5.222 -2.559 1.00 87.81 98 TYR A CA 1
ATOM 744 C C . TYR A 1 98 ? 10.422 -6.523 -2.130 1.00 87.81 98 TYR A C 1
ATOM 746 O O . TYR A 1 98 ? 10.627 -7.535 -2.794 1.00 87.81 98 TYR A O 1
ATOM 754 N N . ALA A 1 99 ? 9.588 -6.490 -1.088 1.00 86.06 99 ALA A N 1
ATOM 755 C CA . ALA A 1 99 ? 8.809 -7.647 -0.657 1.00 86.06 99 ALA A CA 1
ATOM 756 C C . ALA A 1 99 ? 7.791 -8.095 -1.722 1.00 86.06 99 ALA A C 1
ATOM 758 O O . ALA A 1 99 ? 7.406 -9.256 -1.742 1.00 86.06 99 ALA A O 1
ATOM 759 N N . PHE A 1 100 ? 7.421 -7.202 -2.646 1.00 84.62 100 PHE A N 1
ATOM 760 C CA . PHE A 1 100 ? 6.535 -7.477 -3.782 1.00 84.62 100 PHE A CA 1
ATOM 761 C C . PHE A 1 100 ? 7.292 -7.725 -5.097 1.00 84.62 100 PHE A C 1
ATOM 763 O O . PHE A 1 100 ? 6.699 -7.714 -6.169 1.00 84.62 100 PHE A O 1
ATOM 770 N N . GLY A 1 101 ? 8.619 -7.894 -5.048 1.00 81.25 101 GLY A N 1
ATOM 771 C CA . GLY A 1 101 ? 9.450 -8.109 -6.239 1.00 81.25 101 GLY A CA 1
ATOM 772 C C . GLY A 1 101 ? 9.806 -6.838 -7.023 1.00 81.25 101 GLY A C 1
ATOM 773 O O . GLY A 1 101 ? 10.597 -6.904 -7.966 1.00 81.25 101 GLY A O 1
ATOM 774 N N . ILE A 1 102 ? 9.330 -5.661 -6.601 1.00 83.44 102 ILE A N 1
ATOM 775 C CA . ILE A 1 102 ? 9.569 -4.373 -7.273 1.00 83.44 102 ILE A CA 1
ATOM 776 C C . ILE A 1 102 ? 10.957 -3.838 -6.896 1.00 83.44 102 ILE A C 1
ATOM 778 O O . ILE A 1 102 ? 11.113 -2.923 -6.089 1.00 83.44 102 ILE A O 1
ATOM 782 N N . THR A 1 103 ? 12.009 -4.434 -7.454 1.00 79.81 103 THR A N 1
ATOM 783 C CA . THR A 1 103 ? 13.409 -4.140 -7.086 1.00 79.81 103 THR A CA 1
ATOM 784 C C . THR A 1 103 ? 14.107 -3.130 -7.999 1.00 79.81 103 THR A C 1
ATOM 786 O O . THR A 1 103 ? 15.264 -2.775 -7.755 1.00 79.81 103 THR A O 1
ATOM 789 N N . LYS A 1 104 ? 13.425 -2.617 -9.030 1.00 74.81 104 LYS A N 1
ATOM 790 C CA . LYS A 1 104 ? 14.000 -1.653 -9.976 1.00 74.81 104 LYS A CA 1
ATOM 791 C C . LYS A 1 104 ? 14.439 -0.353 -9.280 1.00 74.81 104 LYS A C 1
ATOM 793 O O . LYS A 1 104 ? 13.841 0.098 -8.298 1.00 74.81 104 LYS A O 1
ATOM 798 N N . ALA A 1 105 ? 15.515 0.256 -9.785 1.00 66.19 105 ALA A N 1
ATOM 799 C CA . ALA A 1 105 ? 16.155 1.445 -9.207 1.00 66.19 105 ALA A CA 1
ATOM 800 C C . ALA A 1 105 ? 16.613 1.248 -7.743 1.00 66.19 105 ALA A C 1
ATOM 802 O O . ALA A 1 105 ? 16.508 2.151 -6.904 1.00 66.19 105 ALA A O 1
ATOM 803 N N . LYS A 1 106 ? 17.099 0.041 -7.416 1.00 68.00 106 LYS A N 1
ATOM 804 C CA . LYS A 1 106 ? 17.629 -0.292 -6.090 1.00 68.00 106 LYS A CA 1
ATOM 805 C C . LYS A 1 106 ? 18.749 0.674 -5.697 1.00 68.00 106 LYS A C 1
ATOM 807 O O . LYS A 1 106 ? 19.760 0.752 -6.381 1.00 68.00 106 LYS A O 1
ATOM 812 N N . GLY A 1 107 ? 18.553 1.410 -4.601 1.00 69.75 107 GLY A N 1
ATOM 813 C CA . GLY A 1 107 ? 19.511 2.406 -4.100 1.00 69.75 107 GLY A CA 1
ATOM 814 C C . GLY A 1 107 ? 19.323 3.831 -4.641 1.00 69.75 107 GLY A C 1
ATOM 815 O O . GLY A 1 107 ? 19.934 4.745 -4.105 1.00 69.75 107 GLY A O 1
ATOM 816 N N . MET A 1 108 ? 18.451 4.040 -5.636 1.00 69.81 108 MET A N 1
ATOM 817 C CA . MET A 1 108 ? 18.129 5.370 -6.189 1.00 69.81 108 MET A CA 1
ATOM 818 C C . MET A 1 108 ? 16.705 5.837 -5.864 1.00 69.81 108 MET A C 1
ATOM 820 O O . MET A 1 108 ? 16.422 7.030 -5.891 1.00 69.81 108 MET A O 1
ATOM 824 N N . THR A 1 109 ? 15.792 4.914 -5.554 1.00 70.69 109 THR A N 1
ATOM 825 C CA . THR A 1 109 ? 14.412 5.227 -5.156 1.00 70.69 109 THR A CA 1
ATOM 826 C C . THR A 1 109 ? 14.128 4.674 -3.765 1.00 70.69 109 THR A C 1
ATOM 828 O O . THR A 1 109 ? 14.666 3.633 -3.376 1.00 70.69 109 THR A O 1
ATOM 831 N N . VAL A 1 110 ? 13.269 5.371 -3.016 1.00 76.19 110 VAL A N 1
ATOM 832 C CA . VAL A 1 110 ? 12.876 4.967 -1.666 1.00 76.19 110 VAL A CA 1
ATOM 833 C C . VAL A 1 110 ? 12.312 3.542 -1.668 1.00 76.19 110 VAL A C 1
ATOM 835 O O . VAL A 1 110 ? 11.486 3.170 -2.501 1.00 76.19 110 VAL A O 1
ATOM 838 N N . ARG A 1 111 ? 12.827 2.724 -0.749 1.00 80.81 111 ARG A N 1
ATOM 839 C CA . ARG A 1 111 ? 12.456 1.315 -0.587 1.00 80.81 111 ARG A CA 1
ATOM 840 C C . ARG A 1 111 ? 11.086 1.165 0.079 1.00 80.81 111 ARG A C 1
ATOM 842 O O . ARG A 1 111 ? 10.251 0.398 -0.389 1.00 80.81 111 ARG A O 1
ATOM 849 N N . HIS A 1 112 ? 10.882 1.915 1.156 1.00 83.19 112 HIS A N 1
ATOM 850 C CA . HIS A 1 112 ? 9.640 1.925 1.911 1.00 83.19 112 HIS A CA 1
ATOM 851 C C . HIS A 1 112 ? 8.710 2.991 1.341 1.00 83.19 112 HIS A C 1
ATOM 853 O O . HIS A 1 112 ? 9.024 4.181 1.375 1.00 83.19 112 HIS A O 1
ATOM 859 N N . LEU A 1 113 ? 7.582 2.562 0.792 1.00 82.06 113 LEU A N 1
ATOM 860 C CA . LEU A 1 113 ? 6.564 3.447 0.250 1.00 82.06 113 LEU A CA 1
ATOM 861 C C . LEU A 1 113 ? 5.485 3.639 1.305 1.00 82.06 113 LEU A C 1
ATOM 863 O O . LEU A 1 113 ? 4.925 2.667 1.804 1.00 82.06 113 LEU A O 1
ATOM 867 N N . LYS A 1 114 ? 5.184 4.894 1.626 1.00 80.06 114 LYS A N 1
ATOM 868 C CA . LYS A 1 114 ? 3.989 5.231 2.391 1.00 80.06 114 LYS A CA 1
ATOM 869 C C . LYS A 1 114 ? 2.816 5.275 1.418 1.00 80.06 114 LYS A C 1
ATOM 871 O O . LYS A 1 114 ? 2.826 6.081 0.490 1.00 80.06 114 LYS A O 1
ATOM 876 N N . ILE A 1 115 ? 1.846 4.397 1.620 1.00 79.94 115 ILE A N 1
ATOM 877 C CA . ILE A 1 115 ? 0.593 4.359 0.874 1.00 79.94 115 ILE A CA 1
ATOM 878 C C . ILE A 1 115 ? -0.527 4.881 1.764 1.00 79.94 115 ILE A C 1
ATOM 880 O O . ILE A 1 115 ? -0.562 4.594 2.962 1.00 79.94 115 ILE A O 1
ATOM 884 N N . THR A 1 116 ? -1.434 5.643 1.168 1.00 78.62 116 THR A N 1
ATOM 885 C CA . THR A 1 116 ? -2.662 6.099 1.814 1.00 78.62 116 THR A CA 1
ATOM 886 C C . THR A 1 116 ? -3.826 5.461 1.075 1.00 78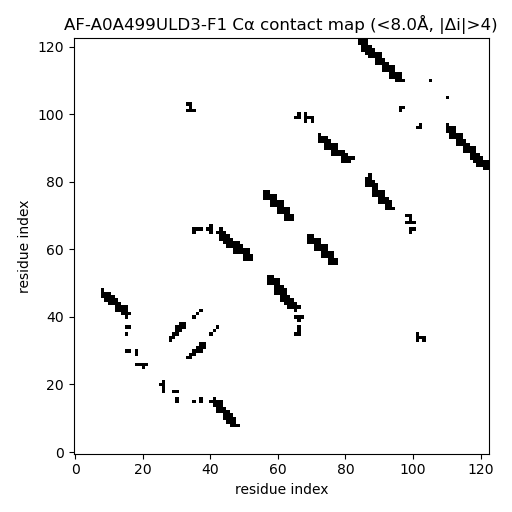.62 116 THR A C 1
ATOM 888 O O . THR A 1 116 ? -3.857 5.476 -0.153 1.00 78.62 116 THR A O 1
ATOM 891 N N . LEU A 1 117 ? -4.759 4.880 1.814 1.00 75.19 117 LEU A N 1
ATOM 892 C CA . LEU A 1 117 ? -5.967 4.255 1.304 1.00 75.19 117 LEU A CA 1
ATOM 893 C C . LEU A 1 117 ? -7.164 5.024 1.850 1.00 75.19 117 LEU A C 1
ATOM 895 O O . LEU A 1 117 ? -7.185 5.380 3.025 1.00 75.19 117 LEU A O 1
ATOM 899 N N . GLU A 1 118 ? -8.169 5.252 1.019 1.00 75.31 118 GLU A N 1
ATOM 900 C CA . GLU A 1 118 ? -9.477 5.702 1.479 1.00 75.31 118 GLU A CA 1
ATOM 901 C C . GLU A 1 118 ? -10.432 4.513 1.412 1.00 75.31 118 GLU A C 1
ATOM 903 O O . GLU A 1 118 ? -10.678 3.953 0.345 1.00 75.31 118 GLU A O 1
ATOM 908 N N . VAL A 1 119 ? -10.932 4.088 2.567 1.00 71.75 119 VAL A N 1
ATOM 909 C CA . VAL A 1 119 ? -11.884 2.987 2.679 1.00 71.75 119 VAL A CA 1
ATOM 910 C C . VAL A 1 119 ? -13.270 3.586 2.806 1.00 71.75 119 VAL A C 1
ATOM 912 O O . VAL A 1 119 ? -13.552 4.276 3.781 1.00 71.75 119 VAL A O 1
ATOM 915 N N . VAL A 1 120 ? -14.139 3.301 1.843 1.00 72.12 120 VAL A N 1
ATOM 916 C CA . VAL A 1 120 ? -15.545 3.701 1.878 1.00 72.12 120 VAL A CA 1
ATOM 917 C C . VAL A 1 120 ? -16.393 2.453 2.092 1.00 72.12 120 VAL A C 1
ATOM 919 O O . VAL A 1 120 ? -16.457 1.585 1.226 1.00 72.12 120 VAL A O 1
ATOM 922 N N . ALA A 1 121 ? -17.048 2.363 3.243 1.00 67.31 121 ALA A N 1
ATOM 923 C CA . ALA A 1 121 ? -18.021 1.328 3.554 1.00 67.31 121 ALA A CA 1
ATOM 924 C C . ALA A 1 121 ? -19.441 1.902 3.485 1.00 67.31 121 ALA A C 1
ATOM 926 O O . ALA A 1 121 ? -19.717 2.994 3.986 1.00 67.31 121 ALA A O 1
ATOM 927 N N . HIS A 1 122 ? -20.347 1.146 2.872 1.00 64.75 122 HIS A N 1
ATOM 928 C CA . HIS A 1 122 ? -21.773 1.449 2.839 1.00 64.75 122 HIS A CA 1
ATOM 929 C C . HIS A 1 122 ? -22.491 0.514 3.815 1.00 64.75 122 HIS A C 1
ATOM 931 O O . HIS A 1 122 ? -22.310 -0.700 3.741 1.00 64.75 122 HIS A O 1
ATOM 937 N N . ARG A 1 123 ? -23.269 1.087 4.735 1.00 56.19 123 ARG A N 1
ATOM 938 C CA . ARG A 1 123 ? -24.155 0.372 5.658 1.00 56.19 123 ARG A CA 1
ATOM 939 C C . ARG A 1 123 ? -25.557 0.206 5.078 1.00 56.19 123 ARG A C 1
ATOM 941 O O . ARG A 1 123 ? -26.069 1.164 4.451 1.00 56.19 123 ARG A O 1
#

Nearest PDB structures (foldseek):
  7bwl-assembly1_A  TM=8.795E-01  e=2.618E-08  Pseudomonas aeruginosa PAO1
  1y0g-assembly2_D  TM=8.524E-01  e=9.228E-08  Escherichia coli
  3hpe-assembly1_B  TM=8.126E-01  e=3.073E-06  Helicobacter pylori
  5ixg-assembly1_A  TM=8.470E-01  e=3.423E-05  Burkholderia cenocepacia PC184

Radius of gyration: 16.01 Å; Cα contacts (8 Å, |Δi|>4): 231; chains: 1; bounding box: 50×25×41 Å

Solvent-accessible sur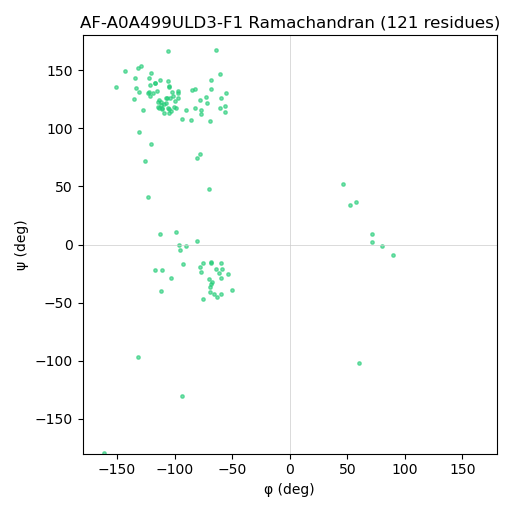face area (backbone atoms only — not comparable to full-atom values): 7059 Å² total; per-residue (Å²): 134,86,77,82,76,85,74,77,67,51,71,46,80,40,57,40,70,70,59,76,78,90,40,70,73,59,30,53,51,46,32,30,78,69,45,39,22,26,91,84,23,45,55,29,39,37,38,49,78,46,78,48,76,55,102,89,46,32,37,39,30,24,39,40,29,39,59,85,33,73,44,82,45,59,26,42,35,62,68,70,48,76,57,94,52,36,38,39,31,38,29,38,31,74,43,55,40,56,82,43,69,36,54,64,59,74,88,80,52,83,56,66,43,79,46,77,45,79,47,77,46,80,106

Organism: NCBI:txid68175

Foldseek 3Di:
DDDPPQPPWDKDKDFQLPDDPPDVVVSVVCCPPLHQPCVQVRIKIWIFDDWDDDPQWIWTWIWIATSNQIDIWIWIWDDWDDDPQKIKIKTKTWDQSVSNVNCPPPPNDDRIDIDIDIDIDGD

Secondary structure (DSSP, 8-state):
-----S----EEEEEGGG---S-HHHHHHHHSTTTT-TTT--EEEEEEEEEEE-SS-EEEEEEEEETTEEEEEEEEEEEEEEETTEEEEEEEEEEEGGGGT--TTBTTB-SEEEEEEEEEEE-

pLDDT: mean 78.98, std 12.02, range [33.47, 92.56]

InterPro domains:
  IPR007372 Lipid/polyisoprenoid-binding, YceI-like [PF04264] (3-120)
  IPR007372 Lipid/polyisoprenoid-binding, YceI-like [SM00867] (2-122)
  IPR036761 Lipid/polyisoprenoid-binding, YceI-like superfamily [G3DSA:2.40.128.110] (1-123)
  IPR036761 Lipid/polyisoprenoid-binding, YceI-like superfamily [SSF101874] (6-121)

Sequence (123 aa):
MADQAEESLVHVIMEAGSFESGNRQRDDHVRSSDYLDVARHPEIGFRSQRLERSDADATLYGELTVCGVTQPIAVTLGTVAHDGKRITANGTATIDRYAFGITKAKGMTVRHLKITLEVVAHR